Protein AF-A0A356FYE0-F1 (afdb_monomer)

Mean predicted aligned error: 3.17 Å

Secondary structure (DSSP, 8-state):
------------TTS-HHHHHHHHHHHHHHTT-------

Radius of gyration: 11.4 Å; Cα contacts (8 Å, |Δi|>4): 15; chains: 1; bounding box: 26×19×27 Å

Solvent-accessible surface area (backbone atoms only — not comparable to full-atom values): 2830 Å² total; per-residue (Å²): 13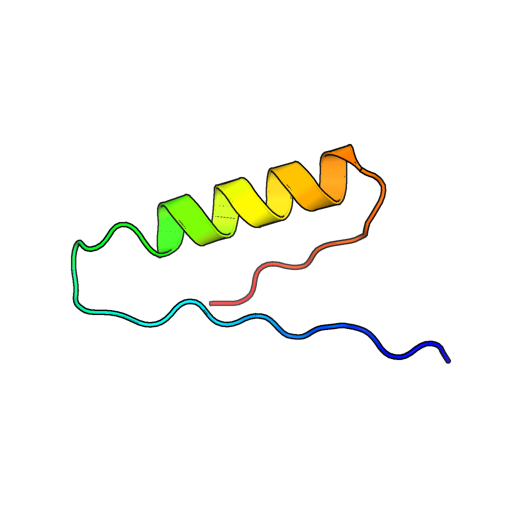5,83,87,82,86,88,88,84,82,84,79,68,88,89,72,50,53,76,56,52,56,49,54,51,40,55,54,36,43,77,70,72,39,93,70,82,94,80,134

Foldseek 3Di:
DDDDDDDDDDDDPPPCRVVVLVVVCVVCVVVVHDDDDDD

Structure (mmCIF, N/CA/C/O backbone):
data_AF-A0A356FYE0-F1
#
_entry.id   AF-A0A356FYE0-F1
#
loop_
_atom_site.group_PDB
_atom_site.id
_atom_site.type_symbol
_atom_site.label_atom_id
_atom_site.label_alt_id
_atom_site.label_comp_id
_atom_site.label_asym_id
_atom_site.label_entity_id
_atom_site.label_seq_id
_atom_site.pdbx_PDB_ins_code
_atom_site.Cartn_x
_atom_site.Cartn_y
_atom_site.Cartn_z
_atom_site.occupancy
_atom_site.B_iso_or_equiv
_atom_site.auth_seq_id
_atom_site.auth_comp_id
_atom_site.auth_asym_id
_atom_site.auth_atom_id
_atom_site.pdbx_PDB_model_num
ATOM 1 N N . MET A 1 1 ? -14.531 -10.553 17.588 1.00 51.34 1 MET A N 1
ATOM 2 C CA . MET A 1 1 ? -13.295 -10.146 16.884 1.00 51.34 1 MET A CA 1
ATOM 3 C C . MET A 1 1 ? -13.572 -10.212 15.391 1.00 51.34 1 MET A C 1
ATOM 5 O O . MET A 1 1 ? -13.884 -11.291 14.904 1.00 51.34 1 MET A O 1
ATOM 9 N N . GLY A 1 2 ? -13.591 -9.072 14.696 1.00 75.12 2 GLY A N 1
ATOM 10 C CA . GLY A 1 2 ? -13.781 -9.049 13.240 1.00 75.12 2 GLY A CA 1
ATOM 11 C C . GLY A 1 2 ? -12.546 -9.597 12.521 1.00 75.12 2 GLY A C 1
ATOM 12 O O . GL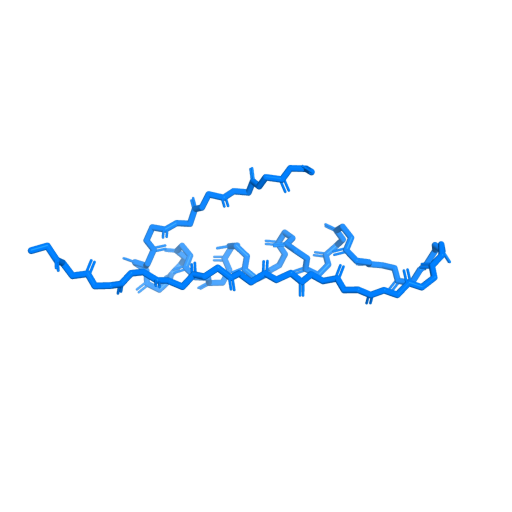Y A 1 2 ? -11.434 -9.459 13.028 1.00 75.12 2 GLY A O 1
ATOM 13 N N . LYS A 1 3 ? -12.731 -10.239 11.365 1.00 86.12 3 LYS A N 1
ATOM 14 C CA . LYS A 1 3 ? -11.613 -10.668 10.513 1.00 86.12 3 LYS A CA 1
ATOM 15 C C . LYS A 1 3 ? -11.059 -9.447 9.769 1.00 86.12 3 LYS A C 1
ATOM 17 O O . LYS A 1 3 ? -11.835 -8.712 9.166 1.00 86.12 3 LYS A O 1
ATOM 22 N N . GLY A 1 4 ? -9.746 -9.233 9.836 1.00 92.62 4 GLY A N 1
ATOM 23 C CA . GLY A 1 4 ? -9.035 -8.247 9.017 1.00 92.62 4 GLY A CA 1
ATOM 24 C C . GLY A 1 4 ? -8.556 -8.839 7.689 1.00 92.62 4 GLY A C 1
ATOM 25 O O . GLY A 1 4 ? -8.679 -10.045 7.463 1.00 92.62 4 GLY A O 1
ATOM 26 N N . PHE A 1 5 ? -7.984 -7.993 6.832 1.00 95.44 5 PHE A N 1
ATOM 27 C CA . PHE A 1 5 ? -7.342 -8.408 5.583 1.00 95.44 5 PHE A CA 1
ATOM 28 C C . PHE A 1 5 ? -5.821 -8.314 5.703 1.00 95.44 5 PHE A C 1
ATOM 30 O O . PHE A 1 5 ? -5.300 -7.383 6.311 1.00 95.44 5 PHE A O 1
ATOM 37 N N . PHE A 1 6 ? -5.123 -9.265 5.085 1.00 95.75 6 PHE A N 1
ATOM 38 C CA . PHE A 1 6 ? -3.684 -9.203 4.852 1.00 95.75 6 PHE A CA 1
ATOM 39 C C . PHE A 1 6 ? -3.458 -9.124 3.342 1.00 95.75 6 PHE A C 1
ATO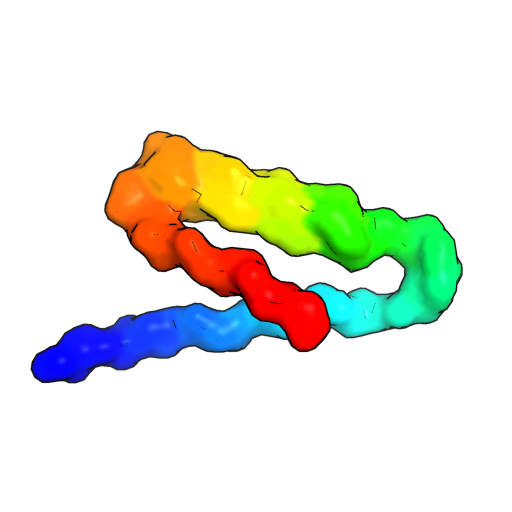M 41 O O . PHE A 1 6 ? -3.973 -9.961 2.600 1.00 95.75 6 PHE A O 1
ATOM 48 N N . ILE A 1 7 ? -2.757 -8.085 2.892 1.00 95.88 7 ILE A N 1
ATOM 49 C CA . ILE A 1 7 ? -2.559 -7.775 1.473 1.00 95.88 7 ILE A CA 1
ATOM 50 C C . ILE A 1 7 ? -1.058 -7.761 1.203 1.00 95.88 7 ILE A C 1
ATOM 52 O O . ILE A 1 7 ? -0.321 -7.020 1.851 1.00 95.88 7 ILE A O 1
ATOM 56 N N . THR A 1 8 ? -0.616 -8.544 0.221 1.00 96.12 8 THR A N 1
ATOM 57 C CA . THR A 1 8 ? 0.786 -8.609 -0.208 1.00 96.12 8 THR A CA 1
ATOM 58 C C . THR A 1 8 ? 0.914 -8.106 -1.640 1.00 96.12 8 THR A C 1
ATOM 60 O O . THR A 1 8 ? 0.090 -8.427 -2.495 1.00 96.12 8 THR A O 1
ATOM 63 N N . PHE A 1 9 ? 1.955 -7.315 -1.901 1.00 95.81 9 PHE A N 1
ATOM 64 C CA . PHE A 1 9 ? 2.311 -6.865 -3.244 1.00 95.81 9 PHE A CA 1
ATOM 65 C C . PHE A 1 9 ? 3.506 -7.670 -3.744 1.00 95.81 9 PHE A C 1
ATOM 67 O O . PHE A 1 9 ? 4.600 -7.546 -3.201 1.00 95.81 9 PHE A O 1
ATOM 74 N N . GLU A 1 10 ? 3.296 -8.447 -4.804 1.00 96.31 10 GLU A N 1
ATOM 75 C CA . GLU A 1 10 ? 4.311 -9.303 -5.425 1.00 96.31 10 GLU A CA 1
ATOM 76 C C . GLU A 1 10 ? 4.797 -8.736 -6.765 1.00 96.31 10 GLU A C 1
ATOM 78 O O . GLU A 1 10 ? 4.097 -7.976 -7.437 1.00 96.31 10 GLU A O 1
ATOM 83 N N . GLY A 1 11 ? 6.022 -9.095 -7.160 1.00 95.25 11 GLY A N 1
ATOM 84 C CA . GLY A 1 11 ? 6.609 -8.710 -8.448 1.00 95.25 11 GLY A CA 1
ATOM 85 C C . GLY A 1 11 ? 8.118 -8.458 -8.403 1.00 95.25 11 GLY A C 1
ATOM 86 O 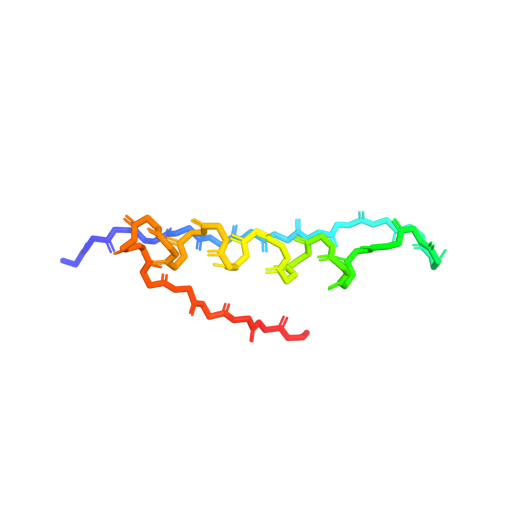O . GLY A 1 11 ? 8.713 -8.328 -7.333 1.00 95.25 11 GLY A O 1
ATOM 87 N N . GLY A 1 12 ? 8.736 -8.342 -9.582 1.00 95.69 12 GLY A N 1
ATOM 88 C CA . GLY A 1 12 ? 10.184 -8.149 -9.740 1.00 95.69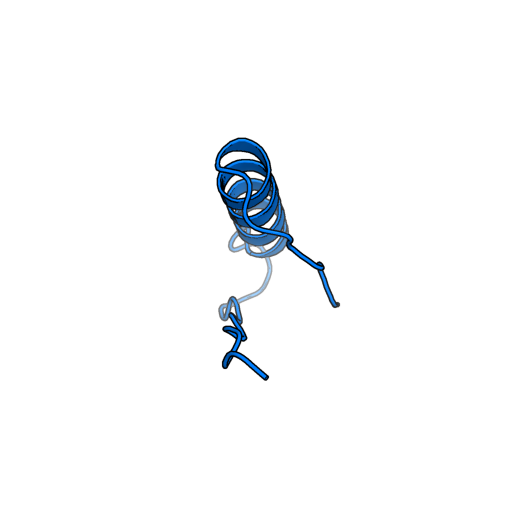 12 GLY A CA 1
ATOM 89 C C . GLY A 1 12 ? 10.730 -6.848 -9.139 1.00 95.69 12 GLY A C 1
ATOM 90 O O . GLY A 1 12 ? 9.986 -5.957 -8.722 1.00 95.69 12 GLY A O 1
ATOM 91 N N . GLU A 1 13 ? 12.050 -6.728 -9.056 1.00 95.50 13 GLU A N 1
ATOM 92 C CA . GLU A 1 13 ? 12.701 -5.499 -8.595 1.00 95.50 13 GLU A CA 1
ATOM 93 C C . GLU A 1 13 ? 12.370 -4.315 -9.522 1.00 95.50 13 GLU A C 1
ATOM 95 O O . GLU A 1 13 ? 12.174 -4.481 -10.723 1.00 95.50 13 GLU A O 1
ATOM 100 N N . GLY A 1 14 ? 12.220 -3.115 -8.956 1.00 95.38 14 GLY A N 1
ATOM 101 C CA . GLY A 1 14 ? 11.901 -1.910 -9.732 1.00 95.38 14 GLY A CA 1
ATOM 102 C C . GLY A 1 14 ? 10.447 -1.768 -10.213 1.00 95.38 14 GLY A C 1
ATOM 103 O O . GLY A 1 14 ? 10.113 -0.735 -10.780 1.00 95.38 14 GLY A O 1
ATOM 104 N N . THR A 1 15 ? 9.539 -2.714 -9.936 1.00 96.75 15 THR A N 1
ATOM 105 C CA . THR A 1 15 ? 8.128 -2.634 -10.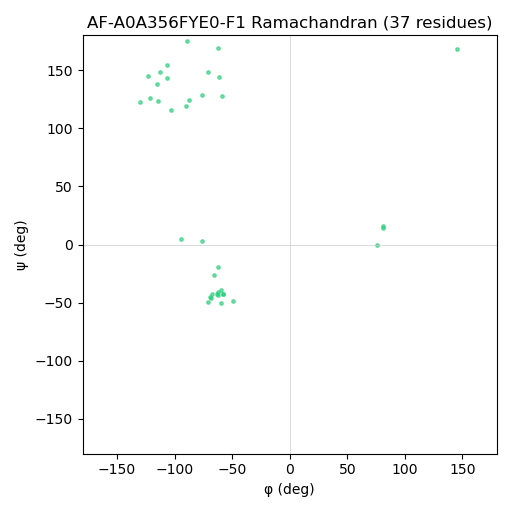391 1.00 96.75 15 THR A CA 1
ATOM 106 C C . THR A 1 15 ? 7.243 -1.654 -9.604 1.00 96.75 15 THR A C 1
ATOM 108 O O . THR A 1 15 ? 6.043 -1.563 -9.848 1.00 96.75 15 THR A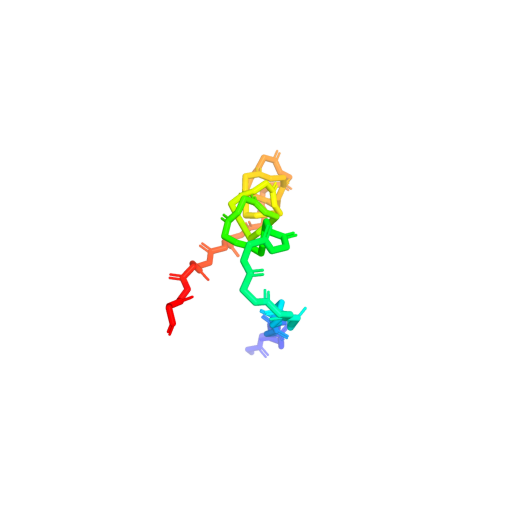 O 1
ATOM 111 N N . GLY A 1 16 ? 7.801 -0.922 -8.634 1.00 96.75 16 GLY A N 1
ATOM 112 C CA . GLY A 1 16 ? 7.063 0.093 -7.874 1.00 96.75 16 GLY A CA 1
ATOM 113 C C . GLY A 1 16 ? 6.193 -0.435 -6.726 1.00 96.75 16 GLY A C 1
ATOM 114 O O . GLY A 1 16 ? 5.364 0.312 -6.214 1.00 96.75 16 GLY A O 1
ATOM 115 N N . LYS A 1 17 ? 6.387 -1.682 -6.269 1.00 97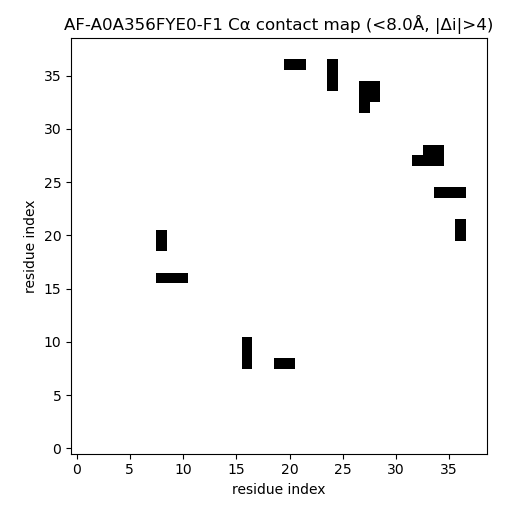.00 17 LYS A N 1
ATOM 116 C CA . LYS A 1 17 ? 5.624 -2.287 -5.151 1.00 97.00 17 LYS A CA 1
ATOM 117 C C . LYS A 1 17 ? 5.555 -1.394 -3.914 1.00 97.00 17 LYS A C 1
ATOM 119 O O . LYS A 1 17 ? 4.478 -1.134 -3.405 1.00 97.00 17 LYS A O 1
ATOM 124 N N . SER A 1 18 ? 6.691 -0.856 -3.477 1.00 95.50 18 SER A N 1
ATOM 125 C CA . SER A 1 18 ? 6.760 0.017 -2.301 1.00 95.50 18 SER A CA 1
ATOM 126 C C . SER A 1 18 ? 6.014 1.342 -2.491 1.00 95.50 18 SER A C 1
ATOM 128 O O . SER A 1 18 ? 5.548 1.924 -1.514 1.00 9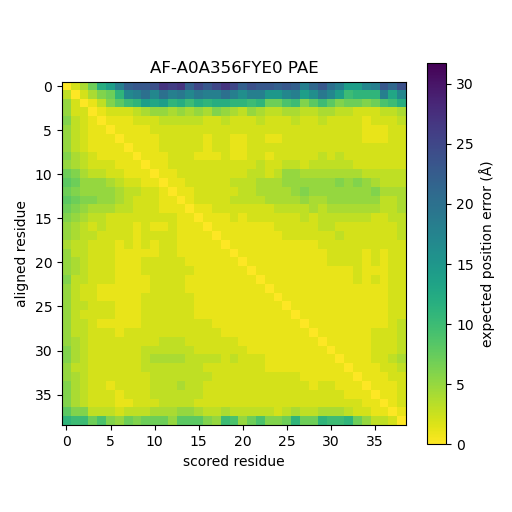5.50 18 SER A O 1
ATOM 130 N N . THR A 1 19 ? 5.863 1.822 -3.727 1.00 97.31 19 THR A N 1
ATOM 131 C CA . THR A 1 19 ? 4.981 2.953 -4.042 1.00 97.31 19 THR A CA 1
ATOM 132 C C . THR A 1 19 ? 3.518 2.534 -3.923 1.00 97.31 19 THR A C 1
ATOM 134 O O . THR A 1 19 ? 2.756 3.190 -3.222 1.00 97.31 19 THR A O 1
ATOM 137 N N . GLN A 1 20 ? 3.137 1.409 -4.533 1.00 97.62 20 GLN A N 1
ATOM 138 C CA . GLN A 1 20 ? 1.758 0.906 -4.509 1.00 97.62 20 GLN A CA 1
ATOM 139 C C . GLN A 1 20 ? 1.278 0.568 -3.092 1.00 97.62 20 GLN A C 1
ATOM 141 O O . GLN A 1 20 ? 0.169 0.931 -2.713 1.00 97.62 20 GLN A O 1
ATOM 146 N N . THR A 1 21 ? 2.135 -0.046 -2.274 1.00 97.38 21 THR A N 1
ATOM 147 C CA . THR A 1 21 ? 1.854 -0.340 -0.866 1.00 97.38 21 THR A CA 1
ATOM 148 C C . THR A 1 21 ? 1.530 0.930 -0.070 1.00 97.38 21 THR A C 1
ATOM 150 O O . THR A 1 21 ? 0.566 0.928 0.690 1.00 97.38 21 THR A O 1
ATOM 153 N N . ARG A 1 22 ? 2.275 2.029 -0.272 1.00 97.56 22 ARG A N 1
ATOM 154 C CA . ARG A 1 22 ? 1.995 3.316 0.396 1.00 97.56 22 ARG A CA 1
ATOM 155 C C . ARG A 1 22 ? 0.698 3.950 -0.097 1.00 97.56 22 ARG A C 1
ATOM 157 O O . ARG A 1 22 ? -0.130 4.321 0.719 1.00 97.56 22 ARG A O 1
ATOM 164 N N . LEU A 1 23 ? 0.486 3.985 -1.414 1.00 98.19 23 LEU A N 1
ATOM 165 C CA . LEU A 1 23 ? -0.738 4.540 -2.000 1.00 98.19 23 LEU A CA 1
ATOM 166 C C . LEU A 1 23 ? -1.996 3.806 -1.521 1.00 98.19 23 LEU A C 1
ATOM 168 O O . LEU A 1 23 ? -3.016 4.442 -1.260 1.00 98.19 23 LEU A O 1
ATOM 172 N N . LEU A 1 24 ? -1.934 2.476 -1.389 1.00 98.00 24 LEU A N 1
ATOM 173 C CA . LEU A 1 24 ? -3.051 1.703 -0.857 1.00 98.00 24 LEU A CA 1
ATOM 174 C C . LEU A 1 24 ? -3.290 1.999 0.629 1.00 98.00 24 LEU A C 1
ATOM 176 O O . LEU A 1 24 ? -4.445 2.147 1.022 1.00 98.00 24 LEU A O 1
ATOM 180 N N . ALA A 1 25 ? -2.233 2.089 1.440 1.00 97.81 25 ALA A N 1
ATOM 181 C CA . ALA A 1 25 ? -2.370 2.437 2.853 1.00 97.81 25 ALA A CA 1
ATOM 182 C C . ALA A 1 25 ? -3.011 3.819 3.026 1.00 97.81 25 ALA A C 1
ATOM 184 O O . ALA A 1 25 ? -4.045 3.916 3.683 1.00 97.81 25 ALA A O 1
ATOM 185 N N . ASP A 1 26 ? -2.497 4.839 2.334 1.00 98.38 26 ASP A N 1
ATOM 186 C CA . ASP A 1 26 ? -3.047 6.197 2.367 1.00 98.38 26 ASP A CA 1
ATOM 187 C C . ASP A 1 26 ? -4.520 6.211 1.927 1.00 98.38 26 ASP A C 1
ATOM 189 O O . ASP A 1 26 ? -5.366 6.875 2.525 1.00 98.38 26 ASP A O 1
ATOM 193 N N . PHE A 1 27 ? -4.863 5.461 0.876 1.00 98.50 27 PHE A N 1
ATOM 194 C CA . PHE A 1 27 ? -6.240 5.345 0.400 1.00 98.50 27 PHE A CA 1
ATOM 195 C C . PHE A 1 27 ? -7.178 4.711 1.439 1.00 98.50 27 PHE A C 1
ATOM 197 O O . PHE A 1 27 ? -8.312 5.169 1.603 1.00 98.50 27 PHE A O 1
ATOM 204 N N . LEU A 1 28 ? -6.731 3.655 2.124 1.00 97.94 28 LEU A N 1
ATOM 205 C CA . LEU A 1 28 ? -7.510 2.967 3.154 1.00 97.94 28 LEU A CA 1
ATOM 206 C C . LEU A 1 28 ? -7.687 3.844 4.397 1.00 97.94 28 LEU A C 1
ATOM 208 O O . LEU A 1 28 ? -8.811 3.984 4.884 1.00 97.94 28 LEU A O 1
ATOM 212 N N . GLU A 1 29 ? -6.615 4.491 4.850 1.00 97.81 29 GLU A N 1
ATOM 213 C CA . GLU A 1 29 ? -6.638 5.398 5.998 1.00 97.81 29 GLU A CA 1
ATOM 214 C C . GLU A 1 29 ? -7.547 6.605 5.743 1.00 97.81 29 GLU A C 1
ATOM 216 O O . GLU A 1 29 ? -8.394 6.921 6.578 1.00 97.81 29 GLU A O 1
ATOM 221 N N . ASN A 1 30 ? -7.487 7.203 4.547 1.00 98.44 30 ASN A N 1
ATOM 222 C CA . ASN A 1 30 ? -8.387 8.292 4.144 1.00 98.44 30 ASN A CA 1
ATOM 223 C C . ASN A 1 30 ? -9.868 7.879 4.094 1.00 98.44 30 ASN A C 1
ATOM 225 O O . ASN A 1 30 ? -10.755 8.731 4.138 1.00 98.44 30 ASN A O 1
ATOM 229 N N . ARG A 1 31 ? -10.159 6.578 4.009 1.00 98.19 31 ARG A N 1
ATOM 230 C CA . ARG A 1 31 ? -11.518 6.024 4.091 1.00 98.19 31 ARG A CA 1
ATOM 231 C C . ARG A 1 31 ? -11.908 5.573 5.502 1.00 98.19 31 ARG A C 1
ATOM 233 O O . ARG A 1 31 ? -12.997 5.033 5.678 1.00 98.19 31 ARG A O 1
ATOM 240 N N . GLY A 1 32 ? -11.052 5.800 6.498 1.00 97.88 32 GLY A N 1
ATOM 241 C CA . GLY A 1 32 ? -11.290 5.429 7.892 1.00 97.88 32 GLY A CA 1
ATOM 242 C C . GLY A 1 32 ? -11.007 3.960 8.208 1.00 97.88 32 GLY A C 1
ATOM 243 O O . GLY A 1 32 ? -11.417 3.483 9.265 1.00 97.88 32 GLY A O 1
ATOM 244 N N . TYR A 1 33 ? -10.320 3.234 7.320 1.00 96.88 33 TYR A N 1
ATOM 245 C CA . TYR A 1 33 ? -9.864 1.874 7.594 1.00 96.88 33 TYR A CA 1
ATOM 246 C C . TYR A 1 33 ? -8.461 1.912 8.210 1.00 96.88 33 TYR A C 1
ATOM 248 O O . TYR A 1 33 ? -7.529 2.362 7.543 1.00 96.88 33 TYR A O 1
ATOM 256 N N . PRO A 1 34 ? -8.271 1.413 9.445 1.00 95.81 34 PRO A N 1
ATOM 257 C CA . PRO A 1 34 ? -6.942 1.285 10.028 1.00 95.81 34 PRO A CA 1
ATOM 258 C C . PRO A 1 34 ? -6.055 0.397 9.151 1.00 95.81 34 PRO A C 1
ATOM 260 O O . PRO A 1 34 ? -6.436 -0.731 8.824 1.00 95.81 34 PRO A O 1
ATOM 263 N N . CYS A 1 35 ? -4.877 0.895 8.787 1.00 97.00 35 CYS A N 1
ATOM 264 C CA . CYS A 1 35 ? -3.900 0.173 7.984 1.00 97.00 35 CYS A CA 1
ATOM 265 C C . CYS A 1 35 ? -2.568 0.089 8.737 1.00 97.00 35 CYS A C 1
ATOM 267 O O . CYS A 1 35 ? -2.196 0.998 9.472 1.00 97.00 35 CYS A O 1
ATOM 269 N N . VAL A 1 36 ? -1.849 -1.022 8.577 1.00 96.00 36 VAL A N 1
ATOM 270 C CA . VAL A 1 36 ? -0.489 -1.182 9.102 1.00 96.00 36 VAL A CA 1
ATOM 271 C C . VAL A 1 36 ? 0.380 -1.691 7.970 1.00 96.00 36 VAL A C 1
ATOM 273 O O . VAL A 1 36 ? 0.108 -2.745 7.397 1.00 96.00 36 VAL A O 1
ATOM 276 N N . LEU A 1 37 ? 1.437 -0.946 7.661 1.00 96.31 37 LEU A N 1
ATOM 277 C CA . LEU A 1 37 ? 2.429 -1.362 6.681 1.00 96.31 37 LEU A CA 1
ATOM 278 C C . LEU A 1 37 ? 3.514 -2.215 7.337 1.00 96.31 37 LEU A C 1
ATOM 280 O O . LEU A 1 37 ? 4.189 -1.776 8.268 1.00 96.31 37 LEU A O 1
ATOM 284 N N . THR A 1 38 ? 3.715 -3.418 6.804 1.00 93.44 38 THR A N 1
ATOM 285 C CA . THR A 1 38 ? 4.792 -4.341 7.187 1.00 93.44 38 THR A CA 1
ATOM 286 C C . THR A 1 38 ? 5.777 -4.505 6.027 1.00 93.44 38 THR A C 1
ATOM 288 O O . THR A 1 38 ? 5.381 -4.382 4.867 1.00 93.44 38 THR A O 1
ATOM 291 N N . ARG A 1 39 ? 7.061 -4.733 6.333 1.00 82.50 39 ARG A N 1
ATOM 292 C CA . ARG A 1 39 ? 8.121 -4.970 5.337 1.00 82.50 39 ARG A CA 1
ATOM 293 C C . ARG A 1 39 ? 8.329 -6.449 5.073 1.00 82.50 39 ARG A C 1
ATOM 295 O O . ARG A 1 39 ? 8.159 -7.223 6.039 1.00 82.50 39 ARG A O 1
#

pLDDT: mean 94.29, std 8.28, range [51.34, 98.5]

Sequence (39 aa):
MGKGFFITFEGGEGTGKSTQTRLLADFLENRGYPCVLTR